Protein AF-A0A382HI23-F1 (afdb_monomer)

Structure (mmCIF, N/CA/C/O backbone):
data_AF-A0A382HI23-F1
#
_entry.id   AF-A0A382HI23-F1
#
loop_
_atom_site.group_PDB
_atom_site.id
_atom_site.type_symbol
_atom_site.label_atom_id
_atom_site.label_alt_id
_atom_site.label_comp_id
_atom_site.label_asym_id
_atom_site.label_entity_id
_atom_site.label_seq_id
_atom_site.pdbx_PDB_ins_code
_atom_site.Cartn_x
_atom_site.Cartn_y
_atom_site.Cartn_z
_atom_site.occupancy
_atom_site.B_iso_or_equiv
_atom_site.auth_seq_id
_atom_site.auth_comp_id
_atom_site.auth_asym_id
_atom_site.auth_atom_id
_atom_site.pdbx_PDB_model_num
ATOM 1 N N . MET A 1 1 ? 1.910 -3.565 13.539 1.00 81.62 1 MET A N 1
ATOM 2 C CA . MET A 1 1 ? 0.432 -3.626 13.450 1.00 81.62 1 MET A CA 1
ATOM 3 C C . MET A 1 1 ? -0.037 -5.072 13.546 1.00 81.62 1 MET A C 1
ATOM 5 O O . MET A 1 1 ? -0.662 -5.403 14.539 1.00 81.62 1 MET A O 1
ATOM 9 N N . ILE A 1 2 ? 0.376 -5.958 12.629 1.00 88.38 2 ILE A N 1
ATOM 10 C CA . ILE A 1 2 ? 0.006 -7.388 12.673 1.00 88.38 2 ILE A CA 1
ATOM 11 C C . ILE A 1 2 ? 0.414 -8.082 13.982 1.00 88.38 2 ILE A C 1
ATOM 13 O O . ILE A 1 2 ? -0.416 -8.745 14.588 1.00 88.38 2 ILE A O 1
ATOM 17 N N . SER A 1 3 ? 1.644 -7.896 14.475 1.00 92.69 3 SER A N 1
ATOM 18 C CA . SER A 1 3 ? 2.081 -8.566 15.714 1.00 92.69 3 SER A CA 1
ATOM 19 C C . SER A 1 3 ? 1.212 -8.195 16.920 1.00 92.69 3 SER A C 1
ATOM 21 O O . SER A 1 3 ? 0.800 -9.068 17.673 1.00 92.69 3 SER A O 1
ATOM 23 N N . PHE A 1 4 ? 0.868 -6.911 17.071 1.00 93.31 4 PHE A N 1
ATOM 24 C CA . PHE A 1 4 ? -0.042 -6.452 18.126 1.00 93.31 4 PHE A CA 1
ATOM 25 C C . PHE A 1 4 ? -1.463 -6.982 17.934 1.00 93.31 4 PHE A C 1
ATOM 27 O O . PHE A 1 4 ? -2.109 -7.345 18.913 1.00 93.31 4 PHE A O 1
ATOM 34 N N . TRP A 1 5 ? -1.933 -7.086 16.691 1.00 94.56 5 TRP A N 1
ATOM 35 C CA . TRP A 1 5 ? -3.222 -7.700 16.387 1.00 94.56 5 TRP A CA 1
ATOM 36 C C . TRP A 1 5 ? -3.271 -9.166 16.846 1.00 94.56 5 TRP A C 1
ATOM 38 O O . TRP A 1 5 ? -4.191 -9.547 17.560 1.00 94.56 5 TRP A O 1
ATOM 48 N N . VAL A 1 6 ? -2.240 -9.965 16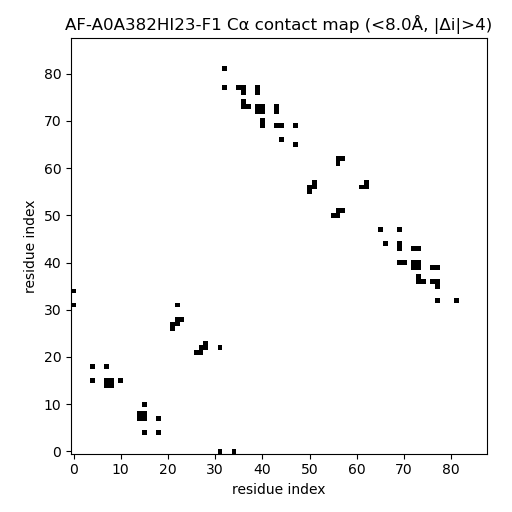.538 1.00 96.69 6 VAL A N 1
ATOM 49 C CA . VAL A 1 6 ? -2.155 -11.380 16.952 1.00 96.69 6 VAL A CA 1
ATOM 50 C C . VAL A 1 6 ? -2.028 -11.521 18.471 1.00 96.69 6 VAL A C 1
ATOM 52 O O . VAL A 1 6 ? -2.700 -12.357 19.070 1.00 96.69 6 VAL A O 1
ATOM 55 N N . ILE A 1 7 ? -1.203 -10.688 19.113 1.00 97.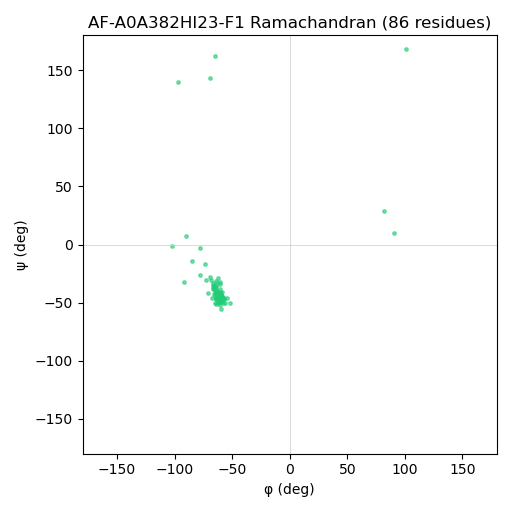44 7 ILE A N 1
ATOM 56 C CA . ILE A 1 7 ? -1.041 -10.698 20.574 1.00 97.44 7 ILE A CA 1
ATOM 57 C C . ILE A 1 7 ? -2.368 -10.357 21.258 1.00 97.44 7 ILE A C 1
ATOM 59 O O . ILE A 1 7 ? -2.809 -11.084 22.140 1.00 97.44 7 ILE A O 1
ATOM 63 N N . THR A 1 8 ? -3.033 -9.276 20.847 1.00 97.25 8 THR A N 1
ATOM 64 C CA . THR A 1 8 ? -4.297 -8.849 21.471 1.00 97.25 8 THR A CA 1
ATOM 65 C C . THR A 1 8 ? -5.429 -9.841 21.226 1.00 97.25 8 THR A C 1
ATOM 67 O O . THR A 1 8 ? -6.236 -10.046 22.127 1.00 97.25 8 THR A O 1
ATOM 70 N N . LEU A 1 9 ? -5.443 -10.516 20.071 1.00 96.75 9 LEU A N 1
ATOM 71 C CA . LEU A 1 9 ? -6.352 -11.629 19.796 1.00 96.75 9 LEU A CA 1
ATOM 72 C C . LEU A 1 9 ? -6.145 -12.787 20.786 1.00 96.75 9 LEU A C 1
ATOM 74 O O . LEU A 1 9 ? -7.115 -13.315 21.325 1.00 96.75 9 LEU A O 1
ATOM 78 N N . ALA A 1 10 ? -4.890 -13.154 21.064 1.00 97.62 10 ALA A N 1
ATOM 79 C CA . ALA A 1 10 ? -4.554 -14.226 22.004 1.00 97.62 10 ALA A CA 1
ATOM 80 C C . ALA A 1 10 ? -4.868 -13.873 23.471 1.00 97.62 10 ALA A C 1
ATOM 82 O O . ALA A 1 10 ? -5.157 -14.760 24.270 1.00 97.62 10 ALA A O 1
ATOM 83 N N . LEU A 1 11 ? -4.843 -12.585 23.828 1.00 97.81 11 LEU A N 1
ATOM 84 C CA . LEU A 1 11 ? -5.136 -12.095 25.181 1.00 97.81 11 LEU A CA 1
ATOM 85 C C . LEU A 1 11 ? -6.640 -12.052 25.524 1.00 97.81 11 LEU A C 1
ATOM 87 O O . LEU A 1 11 ? -7.006 -11.726 26.654 1.00 97.81 11 LEU A O 1
ATOM 91 N N . GLY A 1 12 ? -7.514 -12.397 24.576 1.00 97.12 12 GLY A N 1
ATOM 92 C CA . GLY A 1 12 ? -8.950 -12.543 24.790 1.00 97.12 12 GLY A CA 1
ATOM 93 C C . GLY A 1 12 ? -9.789 -11.353 24.319 1.00 97.12 12 GLY A C 1
ATOM 94 O O . GLY A 1 12 ? -9.293 -10.272 23.997 1.00 97.12 12 GLY A O 1
ATOM 95 N N . HIS A 1 13 ? -11.108 -11.574 24.291 1.00 96.44 13 HIS A N 1
ATOM 96 C CA . HIS A 1 13 ? -12.083 -10.698 23.633 1.00 96.44 13 HIS A CA 1
ATOM 97 C C . HIS A 1 13 ? -11.962 -9.228 24.049 1.00 96.44 13 HIS A C 1
ATOM 99 O O . HIS A 1 13 ? -11.906 -8.358 23.186 1.00 96.44 13 HIS A O 1
ATOM 105 N N . ASN A 1 14 ? -11.923 -8.935 25.353 1.00 97.50 14 ASN A N 1
ATOM 106 C CA . ASN A 1 14 ? -11.960 -7.553 25.846 1.00 97.50 14 ASN A CA 1
ATOM 107 C C . ASN A 1 14 ? -10.758 -6.732 25.357 1.00 97.50 14 ASN A C 1
ATOM 109 O O . ASN A 1 14 ? -10.922 -5.599 24.911 1.00 97.50 14 ASN A O 1
ATOM 113 N N . ILE A 1 15 ? -9.555 -7.315 25.396 1.00 97.25 15 ILE A N 1
ATOM 114 C CA . ILE A 1 15 ? -8.328 -6.636 24.959 1.00 97.25 15 ILE A CA 1
ATOM 115 C C . ILE A 1 15 ? -8.328 -6.474 23.440 1.00 97.25 15 ILE A C 1
ATOM 117 O O . ILE A 1 15 ? -8.009 -5.398 22.930 1.00 97.25 15 ILE A O 1
ATOM 121 N N . PHE A 1 16 ? -8.749 -7.510 22.716 1.00 97.44 16 PHE A N 1
ATOM 122 C CA . PHE A 1 16 ? -8.888 -7.442 21.268 1.00 97.44 16 PHE A CA 1
ATOM 123 C C . PHE A 1 16 ? -9.890 -6.361 20.831 1.00 97.44 16 PHE A C 1
ATOM 125 O O . PHE A 1 16 ? -9.584 -5.567 19.946 1.00 97.44 16 PHE A O 1
ATOM 132 N N . ALA A 1 17 ? -11.048 -6.258 21.489 1.00 97.44 17 ALA A N 1
ATOM 133 C CA . ALA A 1 17 ? -12.067 -5.252 21.191 1.00 97.44 17 ALA A CA 1
ATOM 134 C C . ALA A 1 17 ? -11.549 -3.816 21.383 1.00 97.44 17 ALA A C 1
ATOM 136 O O . ALA A 1 17 ? -11.788 -2.964 20.528 1.00 97.44 17 ALA A O 1
ATOM 137 N N . ILE A 1 18 ? -10.779 -3.557 22.448 1.00 97.06 18 ILE A N 1
ATOM 138 C CA . ILE A 1 18 ? -10.132 -2.252 22.674 1.00 97.06 18 ILE A CA 1
ATOM 139 C C . ILE A 1 18 ? -9.153 -1.934 21.538 1.00 97.06 18 ILE A C 1
ATOM 141 O O . ILE A 1 18 ? -9.158 -0.823 21.005 1.00 97.06 18 ILE A O 1
ATOM 145 N N . TYR A 1 19 ? -8.334 -2.908 21.133 1.00 96.44 19 TYR A N 1
ATOM 146 C CA . TYR A 1 19 ? -7.383 -2.718 20.040 1.00 96.44 19 TYR A CA 1
ATOM 147 C C . TYR A 1 19 ? -8.082 -2.453 18.700 1.00 96.44 19 TYR A C 1
ATOM 149 O O . TYR A 1 19 ? -7.680 -1.553 17.963 1.00 96.44 19 TYR A O 1
ATOM 157 N N . GLN A 1 20 ? -9.168 -3.173 18.407 1.00 95.56 20 GLN A N 1
ATOM 158 C CA . GLN A 1 20 ? -9.978 -2.938 17.212 1.00 95.56 20 GLN A CA 1
ATOM 159 C C . GLN A 1 20 ? -10.639 -1.554 17.220 1.00 95.56 20 GLN A C 1
ATOM 161 O O . GLN A 1 20 ? -10.612 -0.864 16.202 1.00 95.56 20 GLN A O 1
ATOM 166 N N . ALA A 1 21 ? -11.168 -1.104 18.362 1.00 96.25 21 ALA A N 1
ATOM 167 C CA . ALA A 1 21 ? -11.721 0.244 18.497 1.00 96.25 21 ALA A CA 1
ATOM 168 C C . ALA A 1 21 ? -10.654 1.322 18.238 1.00 96.25 21 ALA A C 1
ATOM 170 O O . ALA A 1 21 ? -10.910 2.300 17.534 1.00 96.25 21 ALA A O 1
ATOM 171 N N . TRP A 1 22 ? -9.432 1.118 18.739 1.00 96.25 22 TRP A N 1
ATOM 172 C CA . TRP A 1 22 ? -8.313 2.017 18.470 1.00 96.25 22 TRP A CA 1
ATOM 173 C C . TRP A 1 22 ? -7.909 2.022 16.988 1.00 96.25 22 TRP A C 1
ATOM 175 O O . TRP A 1 22 ? -7.750 3.101 16.414 1.00 96.25 22 TRP A O 1
ATOM 185 N N . LEU A 1 23 ? -7.812 0.857 16.337 1.00 95.06 23 LEU A N 1
ATOM 186 C CA . LEU A 1 23 ? -7.557 0.762 14.892 1.00 95.06 23 LEU A CA 1
ATOM 187 C C . LEU A 1 23 ? -8.657 1.434 14.054 1.00 95.06 23 LEU A C 1
ATOM 189 O O . LEU A 1 23 ? -8.360 2.000 13.005 1.00 95.06 23 LEU A O 1
ATOM 193 N N . GLY A 1 24 ? -9.906 1.408 14.526 1.00 93.31 24 GLY A N 1
ATOM 194 C CA . GLY A 1 24 ? -11.049 2.064 13.887 1.00 93.31 24 GLY A CA 1
ATOM 195 C C . GLY A 1 24 ? -11.073 3.592 14.023 1.00 93.31 24 GLY A C 1
ATOM 196 O O . GLY A 1 24 ? -11.779 4.256 13.258 1.00 93.31 24 GLY A O 1
ATOM 197 N N . SER A 1 25 ? -10.302 4.162 14.956 1.00 95.94 25 SER A N 1
ATOM 198 C CA . SER A 1 25 ? -10.152 5.615 15.108 1.00 95.94 25 SER A CA 1
ATOM 199 C C . SER A 1 25 ? -9.473 6.249 13.888 1.00 95.94 25 SER A C 1
ATOM 201 O O . SER A 1 25 ? -8.795 5.572 13.114 1.00 95.94 25 SER A O 1
ATOM 203 N N . LEU A 1 26 ? -9.601 7.571 13.724 1.00 94.75 26 LEU A N 1
ATOM 204 C CA . LEU A 1 26 ? -8.927 8.296 12.640 1.00 94.75 26 LEU A CA 1
ATOM 205 C C . LEU A 1 26 ? -7.411 8.045 12.644 1.00 94.75 26 LEU A C 1
ATOM 207 O O . LEU A 1 26 ? -6.836 7.740 11.604 1.00 94.75 26 LEU A O 1
ATOM 211 N N . MET A 1 27 ? -6.779 8.117 13.819 1.00 95.88 27 MET A N 1
ATOM 212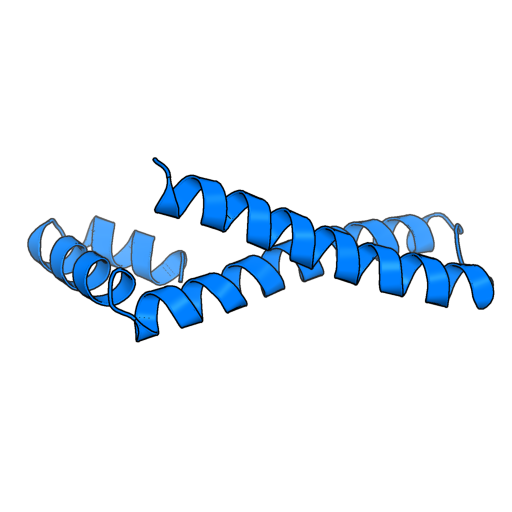 C CA . MET A 1 27 ? -5.344 7.868 13.964 1.00 95.88 27 MET A CA 1
ATOM 213 C C . MET A 1 27 ? -4.979 6.426 13.591 1.00 95.88 27 MET A C 1
ATOM 215 O O . MET A 1 27 ? -4.023 6.203 12.850 1.00 95.88 27 MET A O 1
ATOM 219 N N . GLY A 1 28 ? -5.761 5.448 14.059 1.00 95.00 28 GLY A N 1
ATOM 220 C CA . GLY A 1 28 ? -5.567 4.037 13.723 1.00 95.00 28 GLY A CA 1
ATOM 221 C C . GLY A 1 28 ? -5.653 3.785 12.218 1.00 95.00 28 GLY A C 1
ATOM 222 O O . GLY A 1 28 ? -4.768 3.147 11.648 1.00 95.00 28 GLY A O 1
ATOM 223 N N . LYS A 1 29 ? -6.655 4.369 11.552 1.00 94.44 29 LYS A N 1
ATOM 224 C CA . LYS A 1 29 ? -6.821 4.281 10.097 1.00 94.44 29 LYS A CA 1
ATOM 225 C C . LYS A 1 29 ? -5.664 4.927 9.341 1.00 94.44 29 LYS A C 1
ATOM 227 O O . LYS A 1 29 ? -5.122 4.299 8.441 1.00 94.44 29 LYS A O 1
ATOM 232 N N . VAL A 1 30 ? -5.232 6.128 9.729 1.00 95.75 30 VAL A N 1
ATOM 233 C CA . VAL A 1 30 ? -4.070 6.799 9.115 1.00 95.75 30 VAL A CA 1
ATOM 234 C C . VAL A 1 30 ? -2.816 5.927 9.222 1.00 95.75 30 VAL A C 1
ATOM 236 O O . VAL A 1 30 ? -2.118 5.725 8.228 1.00 95.75 30 VAL A O 1
ATOM 239 N N . LEU A 1 31 ? -2.555 5.347 10.396 1.00 95.81 31 LEU A N 1
ATOM 240 C CA . LEU A 1 31 ? -1.430 4.429 10.587 1.00 95.81 31 LEU A CA 1
ATOM 241 C C . LEU A 1 31 ? -1.550 3.179 9.709 1.00 95.81 31 LEU A C 1
ATOM 243 O O . LEU A 1 31 ? -0.560 2.770 9.104 1.00 95.81 31 LEU A O 1
ATOM 247 N N . LEU A 1 32 ? -2.745 2.595 9.595 1.00 95.50 32 LEU A N 1
ATOM 248 C CA . LEU A 1 32 ? -2.988 1.453 8.716 1.00 95.50 32 LEU A CA 1
ATOM 249 C C . LEU A 1 32 ? -2.776 1.810 7.234 1.00 95.50 32 LEU A C 1
ATOM 251 O O . LEU A 1 32 ? -2.229 0.982 6.507 1.00 95.50 32 LEU A O 1
ATOM 255 N N . VAL A 1 33 ? -3.140 3.022 6.783 1.00 96.88 33 VAL A N 1
ATOM 256 C CA . VAL A 1 33 ? -2.902 3.480 5.398 1.00 96.88 33 VAL A CA 1
ATOM 257 C C . VAL A 1 33 ? -1.408 3.470 5.109 1.00 96.88 33 VAL A C 1
ATOM 259 O O . VAL A 1 33 ? -0.966 2.775 4.195 1.00 96.88 33 VAL A O 1
ATOM 262 N N . PHE A 1 34 ? -0.614 4.165 5.924 1.00 96.94 34 PHE A N 1
ATOM 263 C CA . PHE A 1 34 ? 0.835 4.224 5.729 1.00 96.94 34 PHE A CA 1
ATOM 264 C C . PHE A 1 34 ? 1.503 2.860 5.884 1.00 96.94 34 PHE A C 1
ATOM 266 O O . PHE A 1 34 ? 2.442 2.545 5.149 1.00 96.94 34 PHE A O 1
ATOM 273 N N . TRP A 1 35 ? 1.006 2.027 6.800 1.00 96.88 35 TRP A N 1
ATOM 274 C CA . TRP A 1 35 ? 1.501 0.668 6.969 1.00 96.88 35 TRP A CA 1
ATOM 275 C C . TRP A 1 35 ? 1.232 -0.185 5.720 1.00 96.88 35 TRP A C 1
ATOM 277 O O . TRP A 1 35 ? 2.150 -0.834 5.223 1.00 96.88 35 TRP A O 1
ATOM 287 N N . SER A 1 36 ? 0.017 -0.128 5.162 1.00 97.25 36 SER A N 1
ATOM 288 C CA . SER A 1 36 ? -0.340 -0.844 3.928 1.00 97.25 36 SER A CA 1
ATOM 289 C C . SER A 1 36 ? 0.440 -0.343 2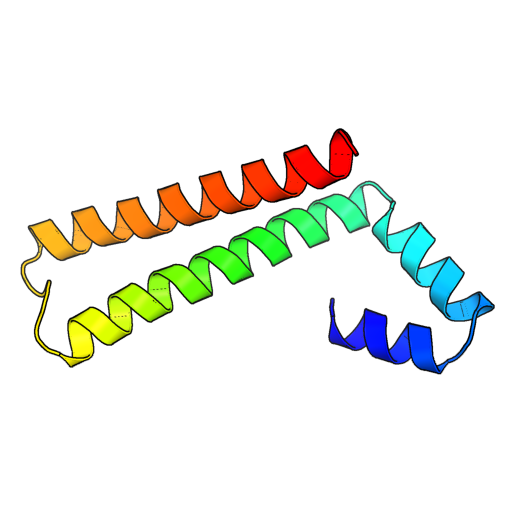.708 1.00 97.25 36 SER A C 1
ATOM 291 O O . SER A 1 36 ? 0.975 -1.156 1.958 1.00 97.25 36 SER A O 1
ATOM 293 N N . PHE A 1 37 ? 0.620 0.975 2.568 1.00 98.38 37 PHE A N 1
ATOM 294 C CA . PHE A 1 37 ? 1.473 1.554 1.530 1.00 98.38 37 PHE A CA 1
ATOM 295 C C . PHE A 1 37 ? 2.918 1.064 1.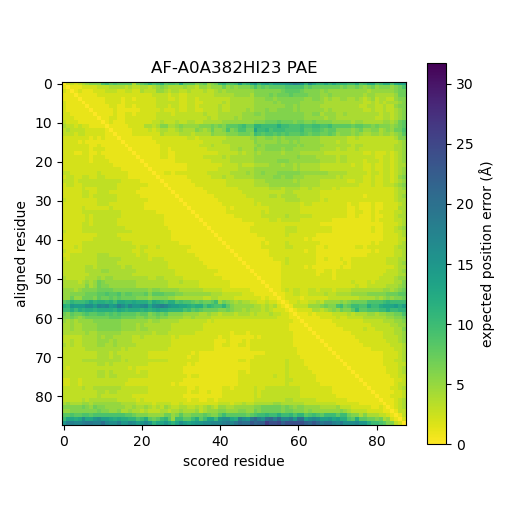642 1.00 98.38 37 PHE A C 1
ATOM 297 O O . PHE A 1 37 ? 3.494 0.615 0.655 1.00 98.38 37 PHE A O 1
ATOM 304 N N . SER A 1 38 ? 3.488 1.093 2.850 1.00 98.19 38 SER A N 1
ATOM 305 C CA . SER A 1 38 ? 4.857 0.626 3.097 1.00 98.19 38 SER A CA 1
ATOM 306 C C . SER A 1 38 ? 5.020 -0.855 2.753 1.00 98.19 38 SER A C 1
ATOM 308 O O . SER A 1 38 ? 6.037 -1.240 2.182 1.00 98.19 38 SER A O 1
ATOM 310 N N . LEU A 1 39 ? 4.011 -1.680 3.055 1.00 97.75 39 LEU A N 1
ATOM 311 C CA . LEU A 1 39 ? 4.000 -3.099 2.708 1.00 97.75 39 LEU A CA 1
ATOM 312 C C . LEU A 1 39 ? 4.003 -3.310 1.187 1.00 97.75 39 LEU A C 1
ATOM 314 O O . LEU A 1 39 ? 4.849 -4.047 0.680 1.00 97.75 39 LEU A O 1
ATOM 318 N N . PHE A 1 40 ? 3.095 -2.657 0.454 1.00 98.62 40 PHE A N 1
ATOM 319 C CA . PHE A 1 40 ? 3.019 -2.791 -1.004 1.00 98.62 40 PHE A CA 1
ATOM 320 C C . PHE A 1 40 ? 4.256 -2.227 -1.703 1.00 98.62 40 PHE A C 1
ATOM 322 O O . PHE A 1 40 ? 4.764 -2.856 -2.630 1.00 98.62 40 PHE A O 1
ATOM 329 N N . TYR A 1 41 ? 4.792 -1.109 -1.209 1.00 98.75 41 TYR A N 1
ATOM 330 C CA . TYR A 1 41 ? 6.040 -0.536 -1.701 1.00 98.75 41 TYR A CA 1
ATOM 331 C C . TYR A 1 41 ? 7.220 -1.470 -1.484 1.00 98.75 41 TYR A C 1
ATOM 333 O O . TYR A 1 41 ? 7.973 -1.731 -2.419 1.00 98.75 41 TYR A O 1
A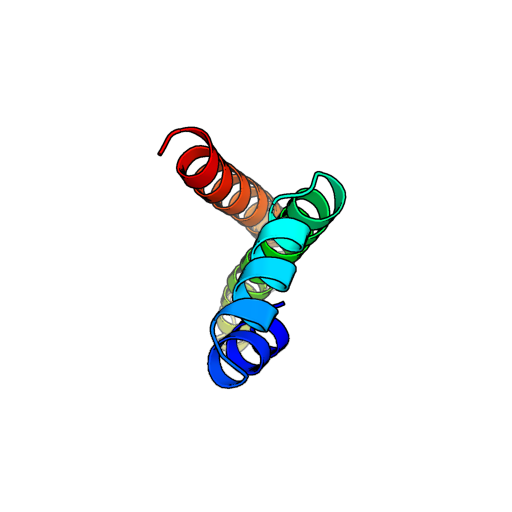TOM 341 N N . HIS A 1 42 ? 7.366 -2.023 -0.281 1.00 98.50 42 HIS A N 1
ATOM 342 C CA . HIS A 1 42 ? 8.432 -2.974 0.006 1.00 98.50 42 HIS A CA 1
ATOM 343 C C . HIS A 1 42 ? 8.330 -4.222 -0.877 1.00 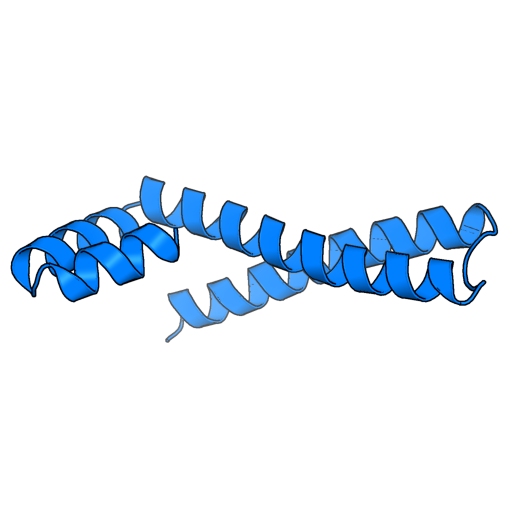98.50 42 HIS A C 1
ATOM 345 O O . HIS A 1 42 ? 9.333 -4.648 -1.443 1.00 98.50 42 HIS A O 1
ATOM 351 N N . TRP A 1 43 ? 7.127 -4.771 -1.051 1.00 98.44 43 TRP A N 1
ATOM 352 C CA . TRP A 1 43 ? 6.896 -5.945 -1.891 1.00 98.44 43 TRP A CA 1
ATOM 353 C C . TRP A 1 43 ? 7.193 -5.680 -3.375 1.00 98.44 43 TRP A C 1
ATOM 355 O O . TRP A 1 43 ? 7.973 -6.412 -3.985 1.00 98.44 43 TRP A O 1
ATOM 365 N N . ALA A 1 44 ? 6.644 -4.605 -3.951 1.00 98.56 44 ALA A N 1
ATOM 366 C CA . ALA A 1 44 ? 6.878 -4.243 -5.349 1.00 98.56 44 ALA A CA 1
ATOM 367 C C . ALA A 1 44 ? 8.352 -3.888 -5.603 1.00 98.56 44 ALA A C 1
ATOM 369 O O . ALA A 1 44 ? 8.932 -4.292 -6.613 1.00 98.56 44 ALA A O 1
ATOM 370 N N . ASN A 1 45 ? 8.993 -3.190 -4.662 1.00 98.25 45 ASN A N 1
ATOM 371 C CA . ASN A 1 45 ? 10.423 -2.928 -4.734 1.00 98.25 45 ASN A CA 1
ATOM 372 C C . ASN A 1 45 ? 11.247 -4.218 -4.596 1.00 98.25 45 ASN A C 1
ATOM 374 O O . ASN A 1 45 ? 12.268 -4.353 -5.259 1.00 98.25 45 ASN A O 1
ATOM 378 N N . GLY A 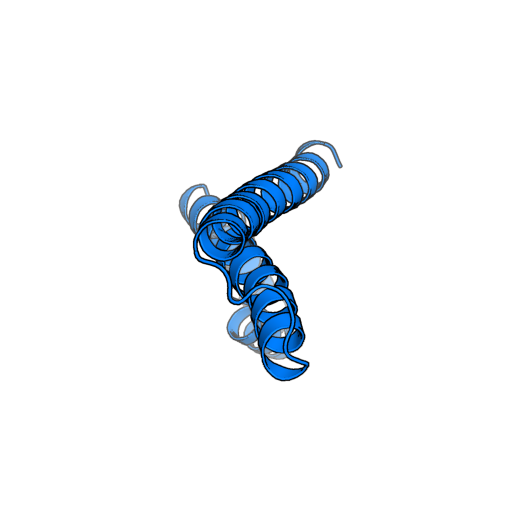1 46 ? 10.799 -5.181 -3.788 1.00 98.12 46 GLY A N 1
ATOM 379 C CA . GLY A 1 46 ? 11.397 -6.511 -3.689 1.00 98.12 46 GLY A CA 1
ATOM 380 C C . GLY A 1 46 ? 11.393 -7.247 -5.029 1.00 98.12 46 GLY A C 1
ATOM 381 O O . GLY A 1 46 ? 12.428 -7.762 -5.436 1.00 98.12 46 GLY A O 1
ATOM 382 N N . ILE A 1 47 ? 10.282 -7.212 -5.774 1.00 97.75 47 ILE A N 1
ATOM 383 C CA . ILE A 1 47 ? 10.225 -7.758 -7.144 1.00 97.75 47 ILE A CA 1
ATOM 384 C C . ILE A 1 47 ? 11.251 -7.065 -8.044 1.00 97.75 47 ILE A C 1
ATOM 386 O O . ILE A 1 47 ? 11.992 -7.732 -8.760 1.00 97.75 47 ILE A O 1
ATOM 390 N N . ARG A 1 48 ? 11.329 -5.730 -7.988 1.00 97.06 48 ARG A N 1
ATOM 391 C CA . ARG A 1 48 ? 12.322 -4.964 -8.753 1.00 97.06 48 ARG A CA 1
ATOM 392 C C . ARG A 1 48 ? 13.757 -5.377 -8.405 1.00 97.06 48 ARG A C 1
ATOM 394 O O . ARG A 1 48 ? 14.564 -5.534 -9.312 1.00 97.06 48 ARG A O 1
ATOM 401 N N . HIS A 1 49 ? 14.056 -5.604 -7.126 1.00 96.69 49 HIS A N 1
ATOM 402 C CA . HIS A 1 49 ? 15.356 -6.114 -6.687 1.00 96.69 49 HIS A CA 1
ATOM 403 C C . HIS A 1 49 ? 15.643 -7.520 -7.226 1.00 96.69 49 HIS A C 1
ATOM 405 O O . HIS A 1 49 ? 16.719 -7.738 -7.763 1.00 96.69 49 HIS A O 1
ATOM 411 N N . LEU A 1 50 ? 14.675 -8.439 -7.190 1.00 97.69 50 LEU A N 1
ATOM 412 C CA . LEU A 1 50 ? 14.854 -9.780 -7.761 1.00 97.69 50 LEU A CA 1
ATOM 413 C C . LEU A 1 50 ? 15.095 -9.743 -9.280 1.00 97.69 50 LEU A C 1
ATOM 415 O O . LEU A 1 50 ? 15.845 -10.559 -9.809 1.00 97.69 50 LEU A O 1
ATOM 419 N N . LEU A 1 51 ? 14.489 -8.785 -9.992 1.00 96.69 51 LEU A N 1
ATOM 420 C CA . LEU A 1 51 ? 14.778 -8.556 -11.412 1.00 96.69 51 LEU A CA 1
ATOM 421 C C . LEU A 1 51 ? 16.209 -8.047 -11.627 1.00 96.69 51 LEU A C 1
ATOM 423 O O . LEU A 1 51 ? 16.872 -8.459 -12.580 1.00 96.69 51 LEU A O 1
ATOM 427 N N . TRP A 1 52 ? 16.698 -7.189 -10.733 1.00 95.94 52 TRP A N 1
ATOM 428 C CA . TRP A 1 52 ? 18.100 -6.789 -10.737 1.00 95.94 52 TRP A CA 1
ATOM 429 C C . TRP A 1 52 ? 19.019 -7.979 -10.472 1.00 95.94 52 TRP A C 1
ATOM 431 O O . TRP A 1 52 ? 20.015 -8.112 -11.167 1.00 95.94 52 TRP A O 1
ATOM 441 N N . ASP A 1 53 ? 18.680 -8.884 -9.556 1.00 96.88 53 ASP A N 1
ATOM 442 C CA . ASP A 1 53 ? 19.523 -10.046 -9.236 1.00 96.88 53 ASP A CA 1
ATOM 443 C C . ASP A 1 53 ? 19.725 -10.995 -10.434 1.00 96.88 53 ASP A C 1
ATOM 445 O O . ASP A 1 53 ? 20.772 -11.629 -10.554 1.00 96.88 53 ASP A O 1
ATOM 449 N N . ILE A 1 54 ? 18.762 -11.060 -11.363 1.00 96.69 54 ILE A N 1
ATOM 450 C CA . ILE A 1 54 ? 18.868 -11.849 -12.608 1.00 96.69 54 ILE A CA 1
ATOM 451 C C . ILE A 1 54 ? 19.459 -11.065 -13.789 1.00 96.69 54 ILE A C 1
ATOM 453 O O . ILE A 1 54 ? 19.458 -11.541 -14.924 1.00 96.69 54 ILE A O 1
ATOM 457 N N . GLY A 1 55 ? 19.948 -9.853 -13.545 1.00 94.62 55 GLY A N 1
ATOM 458 C CA . GLY A 1 55 ? 20.642 -9.046 -14.538 1.00 94.62 55 GLY A CA 1
ATOM 459 C C . GLY A 1 55 ? 19.764 -8.109 -15.375 1.00 94.62 55 GLY A C 1
ATOM 460 O O . GLY A 1 55 ? 20.236 -7.551 -16.368 1.00 94.62 55 GLY A O 1
ATOM 461 N N . TRP A 1 56 ? 18.487 -7.936 -15.028 1.00 95.94 56 TRP A N 1
ATOM 462 C CA . TRP A 1 56 ? 17.545 -7.124 -15.801 1.00 95.94 56 TRP A CA 1
ATOM 463 C C . TRP A 1 56 ? 17.402 -5.711 -15.226 1.00 95.94 56 TRP A C 1
ATOM 465 O O . TRP A 1 56 ? 17.273 -5.543 -14.023 1.00 95.94 56 TRP A O 1
ATOM 475 N N . GLY A 1 57 ? 17.320 -4.685 -16.082 1.00 88.62 57 GLY A N 1
ATOM 476 C CA . GLY A 1 57 ? 16.903 -3.339 -15.657 1.00 88.62 57 GLY A CA 1
ATOM 477 C C . GLY A 1 57 ? 17.993 -2.468 -15.023 1.00 88.62 57 GLY A C 1
ATOM 478 O O . GLY A 1 57 ? 17.666 -1.620 -14.196 1.00 88.62 57 GLY A O 1
ATOM 479 N N . TYR A 1 58 ? 19.260 -2.680 -15.399 1.00 86.56 58 TYR A N 1
ATOM 480 C CA . TYR A 1 58 ? 20.410 -1.908 -14.906 1.00 86.56 58 TYR A CA 1
ATOM 481 C C . TYR A 1 58 ? 20.690 -0.597 -15.649 1.00 86.56 58 TYR A C 1
ATOM 483 O O . TYR A 1 58 ? 21.472 0.215 -15.156 1.00 86.56 58 TYR A O 1
ATOM 491 N N . ASP A 1 59 ? 20.108 -0.373 -16.828 1.00 93.75 59 ASP A N 1
ATOM 492 C CA . ASP A 1 59 ? 20.235 0.924 -17.486 1.00 93.75 59 ASP A CA 1
ATOM 493 C C . ASP A 1 59 ? 19.456 1.996 -16.710 1.00 93.75 59 ASP A C 1
ATOM 495 O O . ASP A 1 59 ? 18.395 1.738 -16.134 1.00 93.75 59 ASP A O 1
ATOM 499 N N . ILE A 1 60 ? 20.017 3.205 -16.658 1.00 93.81 60 ILE A N 1
ATOM 500 C CA . ILE A 1 60 ? 19.521 4.273 -15.786 1.00 93.81 60 ILE A CA 1
ATOM 501 C C . ILE A 1 60 ? 18.072 4.668 -16.114 1.00 93.81 60 ILE A C 1
ATOM 503 O O . ILE A 1 60 ? 17.283 4.943 -15.208 1.00 93.81 60 ILE A O 1
ATOM 507 N N . ASP A 1 61 ? 17.697 4.601 -17.392 1.00 95.50 61 ASP A N 1
ATOM 508 C CA . ASP A 1 61 ? 16.346 4.897 -17.860 1.00 95.50 61 ASP A CA 1
ATOM 509 C C . ASP A 1 61 ? 15.341 3.886 -17.291 1.00 95.50 61 ASP A C 1
ATOM 511 O O . ASP A 1 61 ? 14.315 4.272 -16.718 1.00 95.50 61 ASP A O 1
ATOM 515 N N . ARG A 1 62 ? 15.653 2.582 -17.346 1.00 95.25 62 ARG A N 1
ATOM 516 C CA . ARG A 1 62 ? 14.831 1.541 -16.711 1.00 95.25 62 ARG A CA 1
ATOM 517 C C . ARG A 1 62 ? 14.817 1.644 -15.196 1.00 95.25 62 ARG A C 1
ATOM 519 O O . ARG A 1 62 ? 13.768 1.387 -14.603 1.00 95.25 62 ARG A O 1
ATOM 526 N N . VAL A 1 63 ? 15.914 2.028 -14.549 1.00 95.31 63 VAL A N 1
ATOM 527 C CA . VAL A 1 63 ? 15.939 2.228 -13.089 1.00 95.31 63 VAL A CA 1
ATOM 528 C C . VAL A 1 63 ? 14.927 3.298 -12.674 1.00 95.31 63 VAL A C 1
ATOM 530 O O . VAL A 1 63 ? 14.135 3.056 -11.758 1.00 95.31 63 VAL A O 1
ATOM 533 N N . TYR A 1 64 ? 14.890 4.443 -13.365 1.00 96.69 64 TYR A N 1
ATOM 534 C CA . TYR A 1 64 ? 13.911 5.497 -13.083 1.00 96.69 64 TYR A CA 1
ATOM 535 C C . TYR A 1 64 ? 12.484 5.072 -13.420 1.00 96.69 64 TYR A C 1
ATOM 537 O O . TYR A 1 64 ? 11.581 5.250 -12.599 1.00 96.69 64 TYR A O 1
ATOM 545 N N . MET A 1 65 ? 12.276 4.468 -14.593 1.00 97.44 65 MET A N 1
ATOM 546 C CA . MET A 1 65 ? 10.961 3.992 -15.020 1.00 97.44 65 MET A CA 1
ATOM 547 C C . MET A 1 65 ? 10.387 2.983 -14.019 1.00 97.44 65 MET A C 1
ATOM 549 O O . MET A 1 65 ? 9.264 3.138 -13.544 1.00 97.44 65 MET A O 1
ATOM 553 N N . THR A 1 66 ? 11.166 1.965 -13.651 1.00 97.25 66 THR A N 1
ATOM 554 C CA . THR A 1 66 ? 10.726 0.936 -12.700 1.00 97.25 66 THR A CA 1
ATOM 555 C C . THR A 1 66 ? 10.564 1.469 -11.282 1.00 97.25 66 THR A C 1
ATOM 557 O O . THR A 1 66 ? 9.675 1.007 -10.572 1.00 97.25 66 THR A O 1
ATOM 560 N N . GLY A 1 67 ? 11.344 2.475 -10.874 1.00 97.12 67 GLY A N 1
ATOM 561 C CA . GLY A 1 67 ? 11.136 3.185 -9.611 1.00 97.12 67 GLY A CA 1
ATOM 562 C C . GLY A 1 67 ? 9.760 3.853 -9.538 1.00 97.12 67 GLY A C 1
ATOM 563 O O . GLY A 1 67 ? 9.023 3.644 -8.573 1.00 97.12 67 GLY A O 1
ATOM 564 N N . TRP A 1 68 ? 9.366 4.586 -10.583 1.00 98.38 68 TRP A N 1
ATOM 565 C CA . TRP A 1 68 ? 8.028 5.184 -10.654 1.00 98.38 68 TRP A CA 1
ATOM 566 C C . TRP A 1 68 ? 6.919 4.135 -10.751 1.00 98.38 68 TRP A C 1
ATOM 568 O O . TRP A 1 68 ? 5.893 4.296 -10.094 1.00 98.38 68 TRP A O 1
ATOM 578 N N . ILE A 1 69 ? 7.136 3.027 -11.471 1.00 98.19 69 ILE A N 1
ATOM 579 C CA . ILE A 1 69 ? 6.187 1.901 -11.507 1.00 98.19 69 ILE A CA 1
ATOM 580 C C . ILE A 1 69 ? 5.945 1.349 -10.097 1.00 98.19 69 ILE A C 1
ATOM 582 O O . ILE A 1 69 ? 4.791 1.163 -9.715 1.00 98.19 69 ILE A O 1
ATOM 586 N N . VAL A 1 70 ? 6.998 1.128 -9.302 1.00 98.56 70 VAL A N 1
ATOM 587 C CA . VAL A 1 70 ? 6.870 0.658 -7.911 1.00 98.56 70 VAL A CA 1
ATOM 588 C C . VAL A 1 70 ? 6.011 1.621 -7.088 1.00 98.56 70 VAL A C 1
ATOM 590 O O . VAL A 1 70 ? 5.085 1.177 -6.407 1.00 98.56 70 VAL A O 1
ATOM 593 N N . VAL A 1 71 ? 6.257 2.934 -7.176 1.00 98.56 71 VAL A N 1
ATOM 594 C CA . VAL A 1 71 ? 5.448 3.948 -6.474 1.00 98.56 71 VAL A CA 1
ATOM 595 C C . VAL A 1 71 ? 3.988 3.891 -6.926 1.00 98.56 71 VAL A C 1
ATOM 597 O O . VAL A 1 71 ? 3.096 3.770 -6.087 1.00 98.56 71 VAL A O 1
ATOM 600 N N . SER A 1 72 ? 3.729 3.929 -8.236 1.00 98.62 72 SER A N 1
ATOM 601 C CA . SER A 1 72 ? 2.373 3.918 -8.794 1.00 98.62 72 SER A CA 1
ATOM 602 C C . SER A 1 72 ? 1.595 2.666 -8.398 1.00 98.62 72 SER A C 1
ATOM 604 O O . SER A 1 72 ? 0.462 2.776 -7.934 1.00 98.62 72 SER A O 1
ATOM 606 N N . VAL A 1 73 ? 2.206 1.483 -8.508 1.00 98.62 73 VAL A N 1
ATOM 607 C CA . VAL A 1 73 ? 1.592 0.213 -8.091 1.00 98.62 73 VAL A CA 1
ATOM 608 C C . VAL A 1 73 ? 1.265 0.236 -6.599 1.00 98.62 73 VAL A C 1
ATOM 610 O O . VAL A 1 73 ? 0.167 -0.150 -6.209 1.00 98.62 73 VAL A O 1
ATOM 613 N N . SER A 1 74 ? 2.167 0.752 -5.763 1.00 98.62 74 SER A N 1
ATOM 614 C CA . SER A 1 74 ? 1.951 0.838 -4.312 1.00 98.62 74 SER A CA 1
ATOM 615 C C . SER A 1 74 ? 0.779 1.747 -3.952 1.00 98.62 74 SER A C 1
ATOM 617 O O . SER A 1 74 ? -0.041 1.389 -3.106 1.00 98.62 74 SER A O 1
ATOM 619 N N . VAL A 1 75 ? 0.665 2.903 -4.616 1.00 98.62 75 VAL A N 1
ATOM 620 C CA . VAL A 1 75 ? -0.466 3.827 -4.440 1.00 98.62 75 VAL A CA 1
ATOM 621 C C . VAL A 1 75 ? -1.771 3.179 -4.899 1.00 98.62 75 VAL A C 1
ATOM 623 O O . VAL A 1 75 ? -2.751 3.224 -4.160 1.00 98.62 75 VAL A O 1
ATOM 626 N N . ILE A 1 76 ? -1.788 2.538 -6.073 1.00 98.50 76 ILE A N 1
ATOM 627 C CA . ILE A 1 76 ? -2.984 1.880 -6.620 1.00 98.50 76 ILE A CA 1
ATOM 628 C C . ILE A 1 76 ? -3.454 0.755 -5.695 1.00 98.50 76 ILE A C 1
ATOM 630 O O . ILE A 1 76 ? -4.624 0.729 -5.326 1.00 98.50 76 ILE A O 1
ATOM 634 N N . LEU A 1 77 ? -2.560 -0.143 -5.274 1.00 98.31 77 LEU A N 1
ATOM 635 C CA . LEU A 1 77 ? -2.906 -1.252 -4.380 1.00 98.31 77 LEU A CA 1
ATOM 636 C C . LEU A 1 77 ? -3.392 -0.756 -3.016 1.00 98.31 77 LEU A C 1
ATOM 638 O O . LEU A 1 77 ? -4.371 -1.283 -2.489 1.00 98.31 77 LEU A O 1
ATOM 642 N N . THR A 1 78 ? -2.764 0.292 -2.473 1.00 98.12 78 THR A N 1
ATOM 643 C CA . THR A 1 78 ? -3.246 0.945 -1.247 1.00 98.12 78 THR A CA 1
ATOM 644 C C . THR A 1 78 ? -4.651 1.500 -1.462 1.00 98.12 78 THR A C 1
ATOM 646 O O . THR A 1 78 ? -5.551 1.207 -0.684 1.00 98.12 78 THR A O 1
ATOM 649 N N . GLY A 1 79 ? -4.878 2.244 -2.546 1.00 97.69 79 GLY A N 1
ATOM 650 C CA . GLY A 1 79 ? -6.193 2.784 -2.885 1.00 97.69 79 GLY A CA 1
ATOM 651 C C . GLY A 1 79 ? -7.258 1.695 -2.999 1.00 97.69 79 GLY A C 1
ATOM 652 O O . GLY A 1 79 ? -8.286 1.785 -2.340 1.00 97.69 79 GLY A O 1
ATOM 653 N N . LEU A 1 80 ? -6.993 0.630 -3.760 1.00 97.38 80 LEU A N 1
ATOM 654 C CA . LEU A 1 80 ? -7.910 -0.502 -3.929 1.00 97.38 80 LEU A CA 1
ATOM 655 C C . LEU A 1 80 ? -8.238 -1.194 -2.599 1.00 97.38 80 LEU A C 1
ATOM 657 O O . LEU A 1 80 ? -9.405 -1.483 -2.334 1.00 97.38 80 LEU A O 1
ATOM 661 N N . LEU A 1 81 ? -7.236 -1.408 -1.739 1.00 96.69 81 LEU A N 1
ATOM 662 C CA . LEU A 1 81 ? -7.446 -1.961 -0.402 1.00 96.69 81 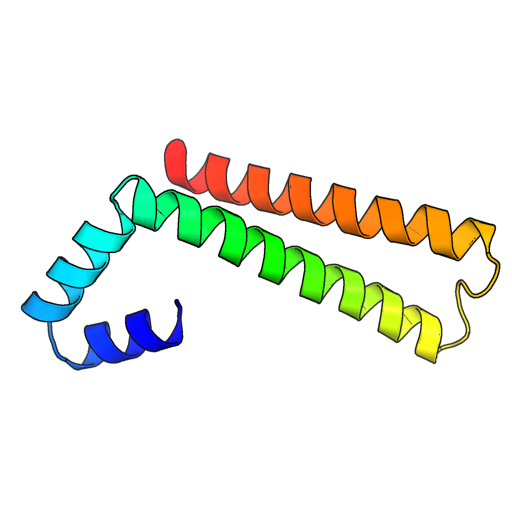LEU A CA 1
ATOM 663 C C . LEU A 1 81 ? -8.393 -1.072 0.414 1.00 96.69 81 LEU A C 1
ATOM 665 O O . LEU A 1 81 ? -9.366 -1.561 0.979 1.00 96.69 81 LEU A O 1
ATOM 669 N N . TRP A 1 82 ? -8.155 0.236 0.453 1.00 95.69 82 TRP A N 1
ATOM 670 C CA . TRP A 1 82 ? -8.974 1.153 1.247 1.00 95.69 82 TRP A CA 1
ATOM 671 C C . TRP A 1 82 ? -10.366 1.388 0.663 1.00 95.69 82 TRP A C 1
ATOM 673 O O . TRP A 1 82 ? -11.313 1.546 1.428 1.00 95.69 82 TRP A O 1
ATOM 683 N N . LEU A 1 83 ? -10.523 1.318 -0.661 1.00 94.44 83 LEU A N 1
ATOM 684 C CA . LEU A 1 83 ? -11.839 1.255 -1.294 1.00 94.44 83 LEU A CA 1
ATOM 685 C C . LEU A 1 83 ? -12.607 0.026 -0.791 1.00 94.44 83 LEU A C 1
ATOM 687 O O . LEU A 1 83 ? -13.750 0.164 -0.368 1.00 94.44 83 LEU A O 1
ATOM 691 N N . SER A 1 84 ? -11.976 -1.151 -0.738 1.00 92.56 84 SER A N 1
ATOM 692 C CA . SER A 1 84 ? -12.647 -2.345 -0.205 1.00 92.56 84 SER A CA 1
ATOM 693 C C . SER A 1 84 ? -13.001 -2.233 1.282 1.00 92.56 84 SER A C 1
ATOM 695 O O . SER A 1 84 ? -14.021 -2.756 1.690 1.00 92.56 84 SER A O 1
ATOM 697 N N . VAL A 1 85 ? -12.211 -1.516 2.088 1.00 89.12 85 VAL A N 1
ATOM 698 C CA . VAL A 1 85 ? -12.464 -1.343 3.533 1.00 89.12 85 VAL A CA 1
ATOM 699 C C . VAL A 1 85 ? -13.561 -0.312 3.825 1.00 89.12 85 VAL A C 1
ATOM 701 O O . VAL A 1 85 ? -14.173 -0.355 4.888 1.00 89.12 85 VAL A O 1
ATOM 704 N N . VAL A 1 86 ? -13.781 0.656 2.931 1.00 83.44 86 VAL A N 1
ATOM 705 C CA . VAL A 1 86 ? -14.788 1.717 3.119 1.00 83.44 86 VAL A CA 1
ATOM 706 C C . VAL A 1 86 ? -16.140 1.344 2.508 1.00 83.44 86 VAL A C 1
ATOM 708 O O . VAL A 1 86 ? -17.168 1.778 3.024 1.00 83.44 86 VAL A O 1
ATOM 711 N N . PHE A 1 87 ? -16.149 0.579 1.413 1.00 69.19 87 PHE A N 1
ATOM 712 C CA . PHE A 1 87 ? -17.362 0.247 0.653 1.00 69.19 87 PHE A CA 1
ATOM 713 C C . PHE A 1 87 ? -17.911 -1.168 0.903 1.00 69.19 87 PHE A C 1
ATOM 715 O O . PHE A 1 87 ? -18.942 -1.513 0.325 1.00 69.19 87 PHE A O 1
ATOM 722 N N . VAL A 1 88 ? -17.251 -1.966 1.746 1.00 53.28 88 VAL A N 1
ATOM 723 C CA . VAL A 1 88 ? -17.721 -3.274 2.240 1.00 53.28 88 VAL A CA 1
ATOM 724 C C . VAL A 1 88 ? -17.909 -3.183 3.745 1.00 53.28 88 VAL A C 1
ATOM 726 O O . VAL A 1 88 ? -18.962 -3.656 4.223 1.00 53.28 88 VAL A O 1
#

Secondary structure (DSSP, 8-state):
-HHHHHHHHHT-HHHHHHHHHHHHSHHHHHHHHHHHHHHHHHHHHHHHHHHHHTT---SHHHHHHHHHHHHHHHHHHHHHHHHHHHH-

Organism: NCBI:txid408172

Sequence (88 aa):
MISFWVITLALGHNIFAIYQAWLGSLMGKVLLVFWSFSLFYHWANGIRHLLWDIGWGYDIDRVYMTGWIVVSVSVILTGLLWLSVVFV

Foldseek 3Di:
DVVCLVVQVVVDDVSNVVVVVVCVDPVNVVVVLVVQLVVQLVVLVVVVVVCVVVPPQPDPVSVVVSNVVSNVRSVVRSVVVVCVVVVD

pLDDT: mean 95.2, std 6.15, range [53.28, 98.75]

InterPro domains:
  IPR000701 Succinate dehydrogenase/fumarate reductase type B, transmembrane subunit [PF01127] (4-80)
  IPR014314 Succinate dehydrogenase, cytochrome b556 subunit [PIRSF000178] (6-84)
  IPR014314 Succinate dehydrogenase, cytochrome b556 subunit [PTHR10978] (4-81)
  IPR014314 Succinate dehydrogenase, cytochrome b556 subunit [TIGR02970] (2-83)
  IPR014314 Succinate dehydrogenase, cytochrome b556 subunit [cd03499] (2-83)
  IPR018495 Succinate dehydrogenase, cytochrome b subunit, conserved site [PS01001] (42-55)
  IPR034804 Fumarate reductase/succinate dehydrogenase, transmembrane subunit [G3DSA:1.20.1300.10] (1-86)
  IPR034804 Fumarate reductase/succinate dehydrogenase, transmembrane subunit [SSF81343] (4-83)

Nearest PDB structures (foldseek):
  4ysx-assembly2_G  TM=8.308E-01  e=1.186E-01  Ascaris suum
  3sfe-assembly1_C  TM=6.421E-01  e=2.756E-02  Sus scrofa
  8gs8-assembly1_C  TM=6.451E-01  e=6.075E-02  Homo sapiens
  6lum-assembly1_C  TM=6.923E-01  e=1.944E+00  Mycolicibacterium smegmatis MC2 51

Mean predicted aligned error: 3.4 Å

Solvent-accessible surface area (backbone atoms only — not comparable to full-atom values): 4733 Å² total; per-residue (Å²): 109,68,68,59,52,55,51,29,55,73,71,32,69,72,54,26,51,54,51,51,54,49,44,70,34,73,68,31,43,53,52,49,50,55,50,48,30,51,50,40,34,51,53,44,44,48,53,53,49,56,40,44,75,76,72,44,61,80,52,69,68,47,43,54,51,51,52,52,49,28,52,52,51,13,52,50,54,38,49,54,52,50,50,53,69,73,78,104

Radius of gyration: 17.36 Å; Cα contacts (8 Å, |Δi|>4): 46; chains: 1; bounding box: 38×22×44 Å